Protein AF-A0A1Q8DIP6-F1 (afdb_monomer)

Sequence (163 aa):
MVLIYYSPKIYYGDGSRLDILHVSGADTAEAIVVCVDHKETTNKIVELVQHEFPMAKLLVRSYDREHALHLAKQNVDYMIRETFESAMLFGGAILEELGVDQGDVEEISQEIRERDKERFETEIAADDVYAGIGLQYTGPRPTAPLITPKHTGQILNEEGSQH

pLDDT: mean 81.54, std 17.65, range [36.31, 97.06]

Secondary structure (DSSP, 8-state):
-EEETT--PPPPS-TT-HHHHHHHTGGG-SEEEE--S-HHHHHHHHHHHHHH-TTSEEEEEESSHHHHHHHHHTT-SEEEETTHHHHHHHHHHHHHHTT--HHHHHHHHHHHHHHHHHHHHHHHHHT-TTTTGGGSS-SPP-SS-SS--SS------------

Solvent-accessible surface area (backbone atoms only — not comparable to full-atom values): 9769 Å² total; per-residue (Å²): 80,70,46,46,74,74,51,98,73,86,75,89,71,62,66,73,36,68,72,49,37,53,77,62,43,47,84,76,17,65,28,42,37,42,51,52,89,48,67,70,55,46,52,51,29,51,55,49,41,55,73,76,30,69,84,30,42,41,34,36,49,22,76,41,71,67,50,40,52,56,43,56,76,69,65,54,76,40,74,47,49,70,53,55,66,61,50,51,54,51,54,39,52,51,41,46,78,64,69,45,54,70,69,57,41,52,51,54,56,49,54,52,51,51,39,55,49,55,26,46,55,44,17,59,74,63,77,29,91,66,70,24,61,90,55,46,100,69,64,82,70,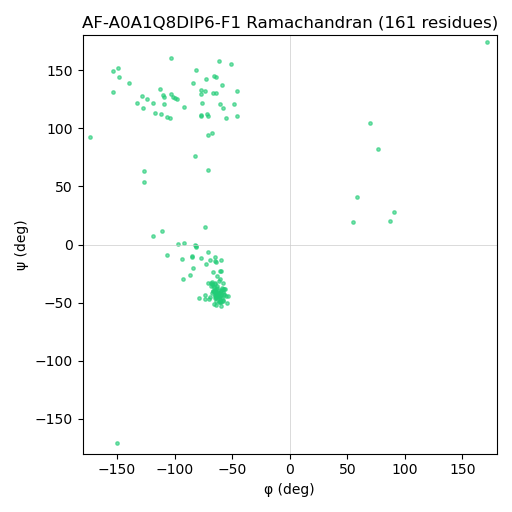73,85,61,64,96,52,80,71,93,63,79,80,76,80,88,81,82,78,95,74,85,134

Foldseek 3Di:
DKDFPPDPDDQDDLLLDPVSCVVNPLQPGQAIEADDADLVSQVSNLVSCCVPRVNHQYEYAAQDLVSVLVVVVSVHNYYDHPCVVVVLVVVLVVLVVLPHDNVVSVVVSVLQVVLVVVLSVQCNVVVHPCSSVVSPPPPPDPPPPSHPPPDDPDPPDDDPDDD

Mean predicted aligned error: 10.86 Å

Nearest PDB structures (foldseek):
  3l9w-assembly1_B  TM=9.228E-01  e=3.335E-08  Escherichia coli K-12
  3eyw-assembly1_B  TM=9.124E-01  e=3.143E-08  Escherichia coli K-12
  3l9x-assembly1_B  TM=9.498E-01  e=7.645E-08  Escherichia coli K-12
  5nc8-assembly1_A  TM=9.543E-01  e=2.221E-07  Shewanella denitrificans OS217
  3l9w-assembly1_A  TM=9.328E-01  e=2.221E-07  Escherichia coli K-12

Structure (mmCIF, N/CA/C/O backbone):
data_AF-A0A1Q8DIP6-F1
#
_entry.id   AF-A0A1Q8DIP6-F1
#
loop_
_atom_site.group_PDB
_atom_site.id
_atom_site.type_symbol
_atom_site.label_atom_id
_atom_site.label_alt_id
_atom_site.label_comp_id
_atom_site.label_asym_id
_atom_site.label_entity_id
_atom_site.label_seq_id
_atom_site.pdbx_PDB_ins_code
_atom_site.Cartn_x
_atom_site.Cartn_y
_atom_site.Cartn_z
_atom_site.occupancy
_atom_site.B_iso_or_equiv
_atom_site.auth_seq_id
_atom_site.auth_comp_id
_atom_site.auth_asym_id
_atom_site.auth_atom_id
_atom_site.pdbx_PDB_model_num
ATOM 1 N N . MET A 1 1 ? -1.693 -8.869 -11.041 1.00 57.19 1 MET A N 1
ATOM 2 C CA . MET A 1 1 ? -2.241 -8.226 -12.252 1.00 57.19 1 MET A CA 1
ATOM 3 C C . MET A 1 1 ? -1.500 -6.922 -12.497 1.00 57.19 1 MET A C 1
ATOM 5 O O . MET A 1 1 ? -1.319 -6.173 -11.546 1.00 57.19 1 MET A O 1
ATOM 9 N N . VAL A 1 2 ? -1.055 -6.677 -13.730 1.00 68.94 2 VAL A N 1
ATOM 10 C CA . VAL A 1 2 ? -0.550 -5.365 -14.165 1.00 68.94 2 VAL A CA 1
ATOM 11 C C . VAL A 1 2 ? -1.586 -4.788 -15.121 1.00 68.94 2 VAL A C 1
ATOM 13 O O . VAL A 1 2 ? -2.000 -5.484 -16.047 1.00 68.94 2 VAL A O 1
ATOM 16 N N . LEU A 1 3 ? -2.052 -3.569 -14.865 1.00 72.06 3 LEU A N 1
ATOM 17 C CA . LEU A 1 3 ? -3.049 -2.899 -15.698 1.00 72.06 3 LEU A CA 1
ATOM 18 C C . LEU A 1 3 ? -2.419 -1.691 -16.390 1.00 72.06 3 LEU A C 1
ATOM 20 O O . LEU A 1 3 ? -1.733 -0.898 -15.749 1.00 72.06 3 LEU A O 1
ATOM 24 N N . ILE A 1 4 ? -2.672 -1.561 -17.691 1.00 69.81 4 ILE A N 1
ATOM 25 C CA . ILE A 1 4 ? -2.162 -0.476 -18.531 1.00 69.81 4 ILE A CA 1
ATOM 26 C C . ILE A 1 4 ? -3.340 0.405 -18.941 1.00 69.81 4 ILE A C 1
ATOM 28 O O . ILE A 1 4 ? -4.226 -0.024 -19.679 1.00 69.81 4 ILE A O 1
ATOM 32 N N . TYR A 1 5 ? -3.362 1.638 -18.437 1.00 56.69 5 TYR A N 1
ATOM 33 C CA . TYR A 1 5 ? -4.554 2.498 -18.426 1.00 56.69 5 TYR A CA 1
ATOM 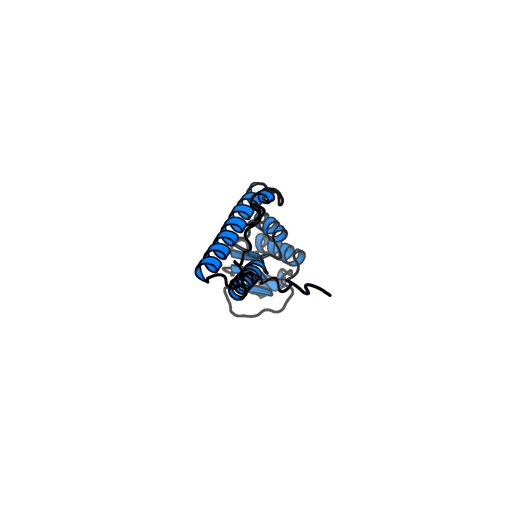34 C C . TYR A 1 5 ? -4.989 3.039 -19.807 1.00 56.69 5 TYR A C 1
ATOM 36 O O . TYR A 1 5 ? -6.067 3.605 -19.944 1.00 56.69 5 TYR A O 1
ATOM 44 N N . TYR A 1 6 ? -4.210 2.810 -20.865 1.00 56.97 6 TYR A N 1
ATOM 45 C CA . TYR A 1 6 ? -4.531 3.281 -22.219 1.00 56.97 6 TYR A CA 1
ATOM 46 C C . TYR A 1 6 ? -5.470 2.338 -23.007 1.00 56.97 6 TYR A C 1
ATOM 48 O O . TYR A 1 6 ? -5.954 2.690 -24.083 1.00 56.97 6 TYR A O 1
ATOM 56 N N . SER A 1 7 ? -5.729 1.113 -22.522 1.00 55.75 7 SER A N 1
ATOM 57 C CA . SER A 1 7 ? -6.468 0.100 -23.289 1.00 55.75 7 SER A CA 1
ATOM 58 C C . SER A 1 7 ? -7.184 -0.918 -22.389 1.00 55.75 7 SER A C 1
ATOM 60 O O . SER A 1 7 ? -6.533 -1.527 -21.545 1.00 55.75 7 SER A O 1
ATOM 62 N N . PRO A 1 8 ? -8.485 -1.220 -22.597 1.00 61.91 8 PRO A N 1
ATOM 63 C CA . PRO A 1 8 ? -9.215 -2.234 -21.821 1.00 61.91 8 PRO A CA 1
ATOM 64 C C . PRO A 1 8 ? -8.822 -3.684 -22.181 1.00 61.91 8 PRO A C 1
ATOM 66 O O . PRO A 1 8 ? -9.549 -4.628 -21.875 1.00 61.91 8 PRO A O 1
ATOM 69 N N . LYS A 1 9 ? -7.701 -3.883 -22.884 1.00 69.88 9 LYS A N 1
ATOM 70 C CA . LYS A 1 9 ? -7.219 -5.202 -23.300 1.00 69.88 9 LYS A CA 1
ATOM 71 C C . LYS A 1 9 ? -6.564 -5.915 -22.121 1.00 69.88 9 LYS A C 1
ATOM 73 O O . LYS A 1 9 ? -5.678 -5.373 -21.468 1.00 69.88 9 LYS A O 1
ATOM 78 N N . ILE A 1 10 ? -6.983 -7.156 -21.895 1.00 73.56 10 ILE A N 1
ATOM 79 C CA . ILE A 1 10 ? -6.395 -8.029 -20.881 1.00 73.56 10 ILE A CA 1
ATOM 80 C C . ILE A 1 10 ? -5.290 -8.845 -21.543 1.00 73.56 10 ILE A C 1
ATOM 82 O O . ILE A 1 10 ? -5.551 -9.630 -22.456 1.00 73.56 10 ILE A O 1
ATOM 86 N N . TYR A 1 11 ? -4.065 -8.661 -21.064 1.00 74.44 11 TYR A N 1
ATOM 87 C CA . TYR A 1 11 ? -2.910 -9.448 -21.473 1.00 74.44 11 TYR A CA 1
ATOM 88 C C . TYR A 1 11 ? -2.590 -10.464 -20.379 1.00 74.44 11 TYR A C 1
ATOM 90 O O . TYR A 1 11 ? -2.496 -10.119 -19.200 1.00 74.44 11 TYR A O 1
ATOM 98 N N . TYR A 1 12 ? -2.446 -11.729 -20.768 1.00 71.31 12 TYR A N 1
ATOM 99 C CA . TYR A 1 12 ? -2.066 -12.802 -19.856 1.00 71.31 12 TYR A CA 1
ATOM 100 C C . TYR A 1 12 ? -0.567 -13.053 -19.968 1.00 71.31 12 TYR A C 1
ATOM 102 O O . TYR A 1 12 ? -0.054 -13.323 -21.052 1.00 71.31 12 TYR A O 1
ATOM 110 N N . GLY A 1 13 ? 0.131 -12.990 -18.840 1.00 76.81 13 GLY A N 1
ATOM 111 C CA . GLY A 1 13 ? 1.563 -13.233 -18.777 1.00 76.81 13 GLY A CA 1
ATOM 112 C C . GLY A 1 13 ? 2.134 -12.886 -17.411 1.00 76.81 13 GLY A C 1
ATOM 113 O O . GLY A 1 13 ? 1.440 -12.366 -16.536 1.00 76.81 13 GLY A O 1
ATOM 114 N N . ASP A 1 14 ? 3.412 -13.193 -17.239 1.00 84.25 14 ASP A N 1
ATOM 115 C CA . ASP A 1 14 ? 4.169 -12.764 -16.073 1.00 84.25 14 ASP A CA 1
ATOM 116 C C . ASP A 1 14 ? 4.550 -11.289 -16.241 1.00 84.25 14 ASP A C 1
ATOM 118 O O . ASP A 1 14 ? 5.367 -10.942 -17.092 1.00 84.25 14 ASP A O 1
ATOM 122 N N . GLY A 1 15 ? 3.938 -10.423 -15.432 1.00 80.88 15 GLY A N 1
ATOM 123 C CA . GLY A 1 15 ? 4.178 -8.980 -15.461 1.00 80.88 15 GLY A CA 1
ATOM 124 C C . GLY A 1 15 ? 5.596 -8.571 -15.057 1.00 80.88 15 GLY A C 1
ATOM 125 O O . GLY A 1 15 ? 5.952 -7.418 -15.262 1.00 80.88 15 GLY A O 1
ATOM 126 N N . SER A 1 16 ? 6.408 -9.488 -14.514 1.00 87.25 16 SER A N 1
ATOM 127 C CA . SER A 1 16 ? 7.834 -9.260 -14.245 1.00 87.25 16 SER A CA 1
ATOM 128 C C . SER A 1 16 ? 8.729 -9.457 -15.471 1.00 87.25 16 SER A C 1
ATOM 130 O O . SER A 1 16 ? 9.944 -9.292 -15.386 1.00 87.25 16 SER A O 1
ATOM 132 N N . ARG A 1 17 ? 8.150 -9.804 -16.625 1.00 90.69 17 ARG A N 1
ATOM 133 C CA . ARG A 1 17 ? 8.886 -9.944 -17.878 1.00 90.69 17 ARG A CA 1
ATOM 134 C C . ARG A 1 17 ? 8.699 -8.728 -18.776 1.00 90.69 17 ARG A C 1
ATOM 136 O O . ARG A 1 17 ? 7.578 -8.369 -19.132 1.00 90.69 17 ARG A O 1
ATOM 143 N N . LEU A 1 18 ? 9.818 -8.153 -19.210 1.00 90.69 18 LEU A N 1
ATOM 144 C CA . LEU A 1 18 ? 9.833 -6.962 -20.058 1.00 90.69 18 LEU A CA 1
ATOM 145 C C . LEU A 1 18 ? 9.108 -7.168 -21.400 1.00 90.69 18 LEU A C 1
ATOM 147 O O . LEU A 1 18 ? 8.348 -6.310 -21.839 1.00 90.69 18 LEU A O 1
ATOM 151 N N . ASP A 1 19 ? 9.277 -8.332 -22.028 1.00 90.00 19 ASP A N 1
ATOM 152 C CA . ASP A 1 19 ? 8.615 -8.656 -23.295 1.00 90.00 19 ASP A CA 1
ATOM 153 C C . ASP A 1 19 ? 7.084 -8.696 -23.168 1.00 90.00 19 ASP A C 1
ATOM 155 O O . ASP A 1 19 ? 6.375 -8.238 -24.065 1.00 90.00 19 ASP A O 1
ATOM 159 N N . ILE A 1 20 ? 6.565 -9.165 -22.030 1.00 89.56 20 ILE A N 1
ATOM 160 C CA . ILE A 1 20 ? 5.131 -9.124 -21.725 1.00 89.56 20 ILE A CA 1
ATOM 161 C C . ILE A 1 20 ? 4.655 -7.680 -21.542 1.00 89.56 20 ILE A C 1
ATOM 163 O O . ILE A 1 20 ? 3.595 -7.325 -22.061 1.00 89.56 20 ILE A O 1
ATOM 167 N N . LEU A 1 21 ? 5.425 -6.834 -20.851 1.00 89.44 21 LEU A N 1
ATOM 168 C CA . LEU A 1 21 ? 5.076 -5.423 -20.647 1.00 89.44 21 LEU A CA 1
ATOM 169 C C . LEU A 1 21 ? 5.014 -4.651 -21.977 1.00 89.44 21 LEU A C 1
ATOM 171 O O . LEU A 1 21 ? 4.032 -3.946 -22.218 1.00 89.44 21 LEU A O 1
ATOM 175 N N . HIS A 1 22 ? 5.972 -4.866 -22.883 1.00 89.88 22 HIS A N 1
ATOM 176 C CA . HIS A 1 22 ? 5.945 -4.282 -24.231 1.00 89.88 22 HIS A CA 1
ATOM 177 C C . HIS A 1 22 ? 4.717 -4.719 -25.032 1.00 89.88 22 HIS A C 1
ATOM 179 O O . HIS A 1 22 ? 3.987 -3.883 -25.562 1.00 89.88 22 HIS A O 1
ATOM 185 N N . VAL A 1 23 ? 4.431 -6.027 -25.080 1.00 87.81 23 VAL A N 1
ATOM 186 C CA . VAL A 1 23 ? 3.251 -6.554 -25.795 1.00 87.81 23 VAL A CA 1
ATOM 187 C C . VAL A 1 23 ? 1.948 -5.991 -25.223 1.00 87.81 23 VAL A C 1
ATOM 189 O O . VAL A 1 23 ? 0.971 -5.816 -25.953 1.00 87.81 23 VAL A O 1
ATOM 192 N N . SER A 1 24 ? 1.944 -5.664 -23.933 1.00 84.94 24 SER A N 1
ATOM 193 C CA . SER A 1 24 ? 0.789 -5.086 -23.254 1.00 84.94 24 SER A CA 1
ATOM 194 C C . SER A 1 24 ? 0.594 -3.588 -23.555 1.00 84.94 24 SER A C 1
ATOM 196 O O . SER A 1 24 ? -0.479 -3.044 -23.286 1.00 84.94 24 SER A O 1
ATOM 198 N N . GLY A 1 25 ? 1.584 -2.929 -24.167 1.00 86.94 25 GLY A N 1
ATOM 199 C CA . GLY A 1 25 ? 1.553 -1.510 -24.528 1.00 86.94 25 GLY A CA 1
ATOM 200 C C . GLY A 1 25 ? 2.103 -0.578 -23.448 1.00 86.94 25 GLY A C 1
ATOM 201 O O . GLY A 1 25 ? 1.660 0.567 -23.362 1.00 86.94 25 GLY A O 1
ATOM 202 N N . ALA A 1 26 ? 3.032 -1.057 -22.613 1.00 89.56 26 ALA A N 1
ATOM 203 C CA . ALA A 1 26 ? 3.621 -0.263 -21.531 1.00 89.56 26 ALA A CA 1
ATOM 204 C C . ALA A 1 26 ? 4.371 0.980 -22.046 1.00 89.56 26 ALA A C 1
ATOM 206 O O . ALA A 1 26 ? 4.319 2.021 -21.399 1.00 89.56 26 ALA A O 1
ATOM 207 N N . ASP A 1 27 ? 4.967 0.913 -23.243 1.00 89.94 27 ASP A N 1
ATOM 208 C CA . ASP A 1 27 ? 5.707 2.022 -23.870 1.00 89.94 27 ASP A CA 1
ATOM 209 C C . ASP A 1 27 ? 4.875 3.293 -24.076 1.00 89.94 27 ASP A C 1
ATOM 211 O O . ASP A 1 27 ? 5.394 4.406 -24.041 1.00 89.94 27 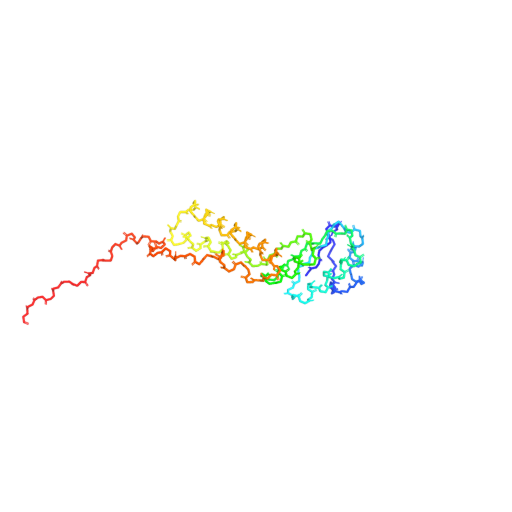ASP A O 1
ATOM 215 N N . THR A 1 28 ? 3.577 3.130 -24.333 1.00 88.81 28 THR A N 1
ATOM 216 C CA . THR A 1 28 ? 2.652 4.236 -24.620 1.00 88.81 28 THR A CA 1
ATOM 217 C C . THR A 1 28 ? 1.641 4.441 -23.496 1.00 88.81 28 THR A C 1
ATOM 219 O O . THR A 1 28 ? 0.634 5.120 -23.685 1.00 88.81 28 THR A O 1
ATOM 222 N N . ALA A 1 29 ? 1.850 3.795 -22.350 1.00 89.38 29 ALA A N 1
ATOM 223 C CA . ALA A 1 29 ? 0.938 3.861 -21.226 1.00 89.38 29 ALA A CA 1
ATOM 224 C C . ALA A 1 29 ? 1.028 5.222 -20.529 1.00 89.38 29 ALA A C 1
ATOM 226 O O . ALA A 1 29 ? 2.108 5.671 -20.163 1.00 89.38 29 ALA A O 1
ATOM 227 N N . GLU A 1 30 ? -0.119 5.842 -20.252 1.00 90.94 30 GLU A N 1
ATOM 228 C CA . GLU A 1 30 ? -0.164 6.995 -19.342 1.00 90.94 30 GLU A CA 1
ATOM 229 C C . GLU A 1 30 ? 0.076 6.567 -17.890 1.00 90.94 30 GLU A C 1
ATOM 231 O O . GLU A 1 30 ? 0.672 7.304 -17.106 1.00 90.94 30 GLU A O 1
ATOM 236 N N . ALA A 1 31 ? -0.376 5.360 -17.539 1.00 92.00 31 ALA A N 1
ATOM 237 C CA . ALA A 1 31 ? -0.194 4.778 -16.223 1.00 92.00 31 ALA A CA 1
ATOM 238 C C . ALA A 1 31 ? -0.075 3.249 -16.278 1.00 92.00 31 ALA A C 1
ATOM 240 O O . ALA A 1 31 ? -0.765 2.578 -17.057 1.00 92.00 31 ALA A O 1
ATOM 241 N N . ILE A 1 32 ? 0.765 2.719 -15.393 1.00 93.12 32 ILE A N 1
ATOM 242 C CA . ILE A 1 32 ? 0.980 1.303 -15.121 1.00 93.12 32 ILE A CA 1
ATOM 243 C C . ILE A 1 32 ? 0.607 1.055 -13.659 1.00 93.12 32 ILE A C 1
ATOM 245 O O . ILE A 1 32 ? 1.162 1.663 -12.743 1.00 93.12 32 ILE A O 1
ATOM 249 N N . VAL A 1 33 ? -0.349 0.152 -13.443 1.00 94.31 33 VAL A N 1
ATOM 250 C CA . VAL A 1 33 ? -0.844 -0.201 -12.109 1.00 94.31 33 VAL A CA 1
ATOM 251 C C . VAL A 1 33 ? -0.381 -1.606 -11.745 1.00 94.31 33 VAL A C 1
ATOM 253 O O . VAL A 1 33 ? -0.718 -2.567 -12.440 1.00 94.31 33 VAL A O 1
ATOM 256 N N . VAL A 1 34 ? 0.361 -1.745 -10.648 1.00 94.88 34 VAL A N 1
ATOM 257 C CA . VAL A 1 34 ? 0.917 -3.021 -10.179 1.00 94.88 34 VAL A CA 1
ATOM 258 C C . VAL A 1 34 ? 0.107 -3.545 -8.995 1.00 94.88 34 VAL A C 1
ATOM 260 O O . VAL A 1 34 ? 0.193 -3.032 -7.882 1.00 94.88 34 VAL A O 1
ATOM 263 N N . CYS A 1 35 ? -0.659 -4.610 -9.233 1.00 93.00 35 CYS A N 1
ATOM 264 C CA . CYS A 1 35 ? -1.508 -5.283 -8.247 1.00 93.00 35 CYS A CA 1
ATOM 265 C C . CYS A 1 35 ? -1.193 -6.785 -8.208 1.00 93.00 35 CYS A C 1
ATOM 267 O O . CYS A 1 35 ? -2.018 -7.614 -8.596 1.00 93.00 35 CYS A O 1
ATOM 269 N N . VAL A 1 36 ? 0.033 -7.152 -7.833 1.00 91.69 36 VAL A N 1
ATOM 270 C CA . VAL A 1 36 ? 0.441 -8.553 -7.600 1.00 91.69 36 VAL A CA 1
ATOM 271 C C . VAL A 1 36 ? 0.510 -8.839 -6.099 1.00 91.69 36 VAL A C 1
ATOM 273 O O . VAL A 1 36 ? 0.532 -7.904 -5.302 1.00 91.69 36 VAL A O 1
ATOM 276 N N . ASP A 1 37 ? 0.472 -10.113 -5.712 1.00 87.25 37 ASP A N 1
ATOM 277 C CA . ASP A 1 37 ? 0.337 -10.505 -4.296 1.00 87.25 37 ASP A CA 1
ATOM 278 C C . ASP A 1 37 ? 1.674 -10.583 -3.550 1.00 87.25 37 ASP A C 1
ATOM 280 O O . ASP A 1 37 ? 1.724 -10.392 -2.340 1.00 87.25 37 ASP A O 1
ATOM 284 N N . HIS A 1 38 ? 2.773 -10.836 -4.262 1.00 92.44 38 HIS A N 1
ATOM 285 C CA . HIS A 1 38 ? 4.085 -11.053 -3.651 1.00 92.44 38 HIS A CA 1
ATOM 286 C C . HIS A 1 38 ? 4.932 -9.782 -3.718 1.00 92.44 38 HIS A C 1
ATOM 288 O O . HIS A 1 38 ? 5.166 -9.261 -4.813 1.00 92.44 38 HIS A O 1
ATOM 294 N N . LYS A 1 39 ? 5.448 -9.330 -2.566 1.00 94.62 39 LYS A N 1
ATOM 295 C CA . LYS A 1 39 ? 6.260 -8.105 -2.436 1.00 94.62 39 LYS A CA 1
ATOM 296 C C . LYS A 1 39 ? 7.451 -8.104 -3.392 1.00 94.62 39 LYS A C 1
ATOM 298 O O . LYS A 1 39 ? 7.690 -7.142 -4.107 1.00 94.62 39 LYS A O 1
ATOM 303 N N . GLU A 1 40 ? 8.149 -9.226 -3.479 1.00 93.69 40 GLU A N 1
ATOM 304 C CA . GLU A 1 40 ? 9.341 -9.417 -4.303 1.00 93.69 40 GLU A CA 1
ATOM 305 C C . GLU A 1 40 ? 9.015 -9.314 -5.792 1.00 93.69 40 GLU A C 1
ATOM 307 O O . GLU A 1 40 ? 9.827 -8.834 -6.580 1.00 93.69 40 GLU A O 1
ATOM 312 N N . THR A 1 41 ? 7.821 -9.762 -6.185 1.00 93.81 41 THR A N 1
ATOM 313 C CA . THR A 1 41 ? 7.355 -9.631 -7.569 1.00 93.81 41 THR A CA 1
ATOM 314 C C . THR A 1 41 ? 6.979 -8.185 -7.858 1.00 93.81 41 THR A C 1
ATOM 316 O O . THR A 1 41 ? 7.383 -7.661 -8.890 1.00 93.81 41 THR A O 1
ATOM 319 N N . THR A 1 42 ? 6.277 -7.516 -6.937 1.00 95.69 42 THR A N 1
ATOM 320 C CA . THR A 1 42 ? 5.987 -6.079 -7.042 1.00 95.69 42 THR A CA 1
ATOM 321 C C . THR A 1 42 ? 7.271 -5.276 -7.217 1.00 95.69 42 THR A C 1
ATOM 323 O O . THR A 1 42 ? 7.366 -4.513 -8.171 1.00 95.69 42 THR A O 1
ATOM 326 N N . ASN A 1 43 ? 8.275 -5.499 -6.368 1.00 95.44 43 ASN A N 1
ATOM 327 C CA . ASN A 1 43 ? 9.546 -4.774 -6.406 1.00 95.44 43 ASN A CA 1
ATOM 328 C C . ASN A 1 43 ? 10.259 -4.933 -7.753 1.00 95.44 43 ASN A C 1
ATOM 330 O O . ASN A 1 43 ? 10.671 -3.941 -8.344 1.00 95.44 43 ASN A O 1
ATOM 334 N N . LYS A 1 44 ? 10.335 -6.163 -8.280 1.00 94.75 44 LYS A N 1
ATOM 335 C CA . LYS A 1 44 ? 10.920 -6.425 -9.605 1.00 94.75 44 LYS A CA 1
ATOM 336 C C . LYS A 1 44 ? 10.186 -5.685 -10.719 1.00 94.75 44 LYS A C 1
ATOM 338 O O . LYS A 1 44 ? 10.820 -5.127 -11.604 1.00 94.75 44 LYS A O 1
ATOM 343 N N . ILE A 1 45 ? 8.851 -5.693 -10.689 1.00 94.69 45 ILE A N 1
ATOM 344 C CA . ILE A 1 45 ? 8.038 -4.992 -11.690 1.00 94.69 45 ILE A CA 1
ATOM 345 C C . ILE A 1 45 ? 8.265 -3.483 -11.588 1.00 94.69 45 ILE A C 1
ATOM 347 O O . ILE A 1 45 ? 8.422 -2.834 -12.613 1.00 94.69 45 ILE A O 1
ATOM 351 N N . VAL A 1 46 ? 8.298 -2.933 -10.374 1.00 95.88 46 VAL A N 1
ATOM 352 C CA . VAL A 1 46 ? 8.546 -1.506 -10.131 1.00 95.88 46 VAL A CA 1
ATOM 353 C C . VAL A 1 46 ? 9.903 -1.088 -10.688 1.00 95.88 46 VAL A C 1
ATOM 355 O O . VAL A 1 46 ? 9.957 -0.137 -11.461 1.00 95.88 46 VAL A O 1
ATOM 358 N N . GLU A 1 47 ? 10.965 -1.830 -10.372 1.00 94.88 47 GLU A N 1
ATOM 359 C CA . GLU A 1 47 ? 12.317 -1.566 -10.876 1.00 94.88 47 GLU A CA 1
ATOM 360 C C . GLU A 1 47 ? 12.363 -1.588 -12.412 1.00 94.88 47 GLU A C 1
ATOM 362 O O . GLU A 1 47 ? 12.850 -0.647 -13.038 1.00 94.88 47 GLU A O 1
ATOM 367 N N . LEU A 1 48 ? 11.784 -2.624 -13.028 1.00 94.25 48 LEU A N 1
ATOM 368 C CA . LEU A 1 48 ? 11.702 -2.746 -14.486 1.00 94.25 48 LEU A CA 1
ATOM 369 C C . LEU A 1 48 ? 10.928 -1.591 -15.119 1.00 94.25 48 LEU A C 1
ATOM 371 O O . LEU A 1 48 ? 11.378 -1.008 -16.100 1.00 94.25 48 LEU A O 1
ATOM 375 N N . VAL A 1 49 ? 9.761 -1.258 -14.567 1.00 94.44 49 VAL A N 1
ATOM 376 C CA . VAL A 1 49 ? 8.892 -0.220 -15.124 1.00 94.44 49 VAL A CA 1
ATOM 377 C C . VAL A 1 49 ? 9.537 1.154 -15.019 1.00 94.44 49 VAL A C 1
ATOM 379 O O . VAL A 1 49 ? 9.461 1.928 -15.966 1.00 94.44 49 VAL A O 1
ATOM 382 N N . GLN A 1 50 ? 10.207 1.454 -13.910 1.00 94.56 50 GLN A N 1
ATOM 383 C CA . GLN A 1 50 ? 10.909 2.725 -13.751 1.00 94.56 50 GLN A CA 1
ATOM 384 C C . GLN A 1 50 ? 12.098 2.863 -14.701 1.00 94.56 50 GLN A C 1
ATOM 386 O O . GLN A 1 50 ? 12.359 3.964 -15.182 1.00 94.56 50 GLN A O 1
ATOM 391 N N . HIS A 1 51 ? 12.803 1.764 -14.981 1.00 94.50 51 HIS A N 1
ATOM 392 C CA . HIS A 1 51 ? 13.933 1.771 -15.905 1.00 94.50 51 HIS A CA 1
ATOM 393 C C . HIS A 1 51 ? 13.487 1.893 -17.370 1.00 94.50 51 HIS A C 1
ATOM 395 O O . HIS A 1 51 ? 14.025 2.708 -18.116 1.00 94.50 51 HIS A O 1
ATOM 401 N N . GLU A 1 52 ? 12.496 1.100 -17.780 1.00 95.56 52 GLU A N 1
ATOM 402 C CA . GLU A 1 52 ? 12.114 0.944 -19.191 1.00 95.56 52 GLU A CA 1
ATOM 403 C C . GLU A 1 52 ? 10.993 1.899 -19.623 1.00 95.56 52 GLU A C 1
ATOM 405 O O . GLU A 1 52 ? 10.951 2.335 -20.772 1.00 95.56 52 GLU A O 1
ATOM 410 N N . PHE A 1 53 ? 10.099 2.279 -18.703 1.00 94.19 53 PHE A N 1
ATOM 411 C CA . PHE A 1 53 ? 8.916 3.100 -18.986 1.00 94.19 53 PHE A CA 1
ATOM 412 C C . PHE A 1 53 ? 8.828 4.345 -18.078 1.00 94.19 53 PHE A C 1
ATOM 414 O O . PHE A 1 53 ? 7.779 4.594 -17.478 1.00 94.19 53 PHE A O 1
ATOM 421 N N . PRO A 1 54 ? 9.877 5.190 -17.997 1.00 93.25 54 PRO A N 1
ATOM 422 C CA . PRO A 1 54 ? 9.933 6.317 -17.056 1.00 93.25 54 PRO A CA 1
ATOM 423 C C . PRO A 1 54 ? 8.876 7.407 -17.305 1.00 93.25 54 PRO A C 1
ATOM 425 O O . PRO A 1 54 ? 8.674 8.280 -16.465 1.00 93.25 54 PRO A O 1
ATOM 428 N N . MET A 1 55 ? 8.219 7.391 -18.469 1.00 91.81 55 MET A N 1
ATOM 429 C CA . MET A 1 55 ? 7.168 8.351 -18.823 1.00 91.81 55 MET A CA 1
ATOM 430 C C . MET A 1 55 ? 5.786 7.964 -18.281 1.00 91.81 55 MET A C 1
ATOM 432 O O . MET A 1 55 ? 4.911 8.827 -18.197 1.00 91.81 55 MET A O 1
ATOM 436 N N . ALA A 1 56 ? 5.576 6.692 -17.933 1.00 92.81 56 ALA A N 1
ATOM 437 C CA . ALA A 1 56 ? 4.303 6.204 -17.425 1.00 92.81 56 ALA A CA 1
ATOM 438 C C . ALA A 1 56 ? 4.189 6.459 -15.918 1.00 92.81 56 ALA A C 1
ATOM 440 O O . ALA A 1 56 ? 5.133 6.230 -15.163 1.00 92.81 56 ALA A O 1
ATOM 441 N N . LYS A 1 57 ? 3.004 6.872 -15.457 1.00 95.06 57 LYS A N 1
ATOM 442 C CA . LYS A 1 57 ? 2.713 6.959 -14.023 1.00 95.06 57 LYS A CA 1
ATOM 443 C C . LYS A 1 57 ? 2.683 5.574 -13.393 1.00 95.06 57 LYS A C 1
ATOM 445 O O . LYS A 1 57 ? 1.978 4.696 -13.882 1.00 95.06 57 LYS A O 1
ATOM 450 N N . LEU A 1 58 ? 3.390 5.382 -12.288 1.00 95.44 58 LEU A N 1
ATOM 451 C CA . LEU A 1 58 ? 3.485 4.095 -11.610 1.00 95.44 58 LEU A CA 1
ATOM 452 C C . LEU A 1 58 ? 2.669 4.089 -10.317 1.00 95.44 58 LEU A C 1
ATOM 454 O O . LEU A 1 58 ? 3.031 4.725 -9.328 1.00 95.44 58 LEU A O 1
ATOM 458 N N . LEU A 1 59 ? 1.569 3.335 -10.326 1.00 96.31 59 LEU A N 1
ATOM 459 C CA . LEU A 1 59 ? 0.686 3.167 -9.177 1.00 96.31 59 LEU A CA 1
ATOM 460 C C . LEU A 1 59 ? 0.819 1.745 -8.638 1.00 96.31 59 LEU A C 1
ATOM 462 O O . LEU A 1 59 ? 0.693 0.777 -9.387 1.00 96.31 59 LEU A O 1
ATOM 466 N N . VAL A 1 60 ? 1.050 1.594 -7.3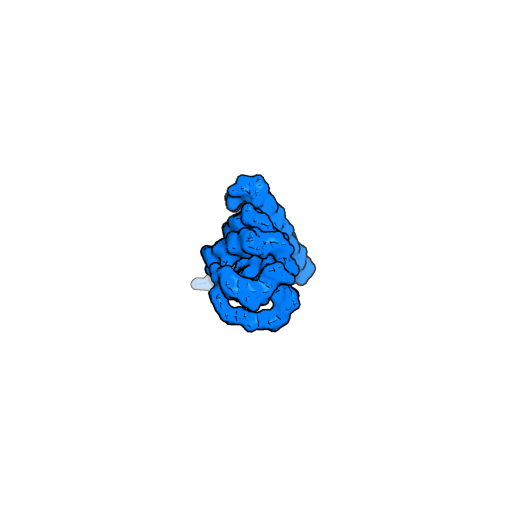37 1.00 97.06 60 VAL A N 1
ATOM 467 C CA . VAL A 1 60 ? 1.406 0.292 -6.763 1.00 97.06 60 VAL A CA 1
ATOM 468 C C . VAL A 1 60 ? 0.521 -0.061 -5.578 1.00 97.06 60 VAL A C 1
ATOM 470 O O . VAL A 1 60 ? 0.407 0.687 -4.608 1.00 97.06 60 VAL A O 1
ATOM 473 N N . ARG A 1 61 ? -0.078 -1.252 -5.610 1.00 96.94 61 ARG A N 1
ATOM 474 C CA . ARG A 1 61 ? -0.690 -1.839 -4.419 1.00 96.94 61 ARG A CA 1
ATOM 475 C C . ARG A 1 61 ? 0.417 -2.407 -3.533 1.00 96.94 61 ARG A C 1
ATOM 477 O O . ARG A 1 61 ? 1.063 -3.392 -3.893 1.00 96.94 61 ARG A O 1
ATOM 484 N N . SER A 1 62 ? 0.634 -1.786 -2.382 1.00 96.12 62 SER A N 1
ATOM 485 C CA . SER A 1 62 ? 1.544 -2.292 -1.363 1.00 96.12 62 SER A CA 1
ATOM 486 C C . SER A 1 62 ? 0.858 -3.372 -0.527 1.00 96.12 62 SER A C 1
ATOM 488 O O . SER A 1 62 ? -0.360 -3.383 -0.346 1.00 96.12 62 SER A O 1
ATOM 490 N N . TYR A 1 63 ? 1.662 -4.308 -0.036 1.00 94.69 63 TYR A N 1
ATOM 491 C CA . TYR A 1 63 ? 1.177 -5.453 0.741 1.00 94.69 63 TYR A CA 1
ATOM 492 C C . TYR A 1 63 ? 0.875 -5.038 2.187 1.00 94.69 63 TYR A C 1
ATOM 494 O O . TYR A 1 63 ? -0.175 -5.324 2.746 1.00 94.69 63 TYR A O 1
ATOM 502 N N . ASP A 1 64 ? 1.798 -4.297 2.792 1.00 92.81 64 ASP A N 1
ATOM 503 C CA . ASP A 1 64 ? 1.685 -3.801 4.155 1.00 92.81 64 ASP A CA 1
ATOM 504 C C . ASP A 1 64 ? 2.437 -2.477 4.316 1.00 92.81 64 ASP A C 1
ATOM 506 O O . ASP A 1 64 ? 2.879 -1.853 3.347 1.00 92.81 64 ASP A O 1
ATOM 510 N N . ARG A 1 65 ? 2.555 -2.026 5.566 1.00 91.44 65 ARG A N 1
ATOM 511 C CA . ARG A 1 65 ? 3.220 -0.775 5.924 1.00 91.44 65 ARG A CA 1
ATOM 512 C C . ARG A 1 65 ? 4.700 -0.754 5.551 1.00 91.44 65 ARG A C 1
ATOM 514 O O . ARG A 1 65 ? 5.156 0.233 4.988 1.00 91.44 65 ARG A O 1
ATOM 521 N N . GLU A 1 66 ? 5.430 -1.824 5.843 1.00 91.31 66 GLU A N 1
ATOM 522 C CA . GLU A 1 66 ? 6.858 -1.918 5.531 1.00 91.31 66 GLU A CA 1
ATOM 523 C C . GLU A 1 66 ? 7.087 -1.889 4.016 1.00 91.31 66 GLU A C 1
ATOM 525 O O . GLU A 1 66 ? 7.937 -1.149 3.523 1.00 91.31 66 GLU A O 1
ATOM 530 N N . HIS A 1 67 ? 6.269 -2.623 3.259 1.00 94.75 67 HIS A N 1
ATOM 531 C CA . HIS A 1 67 ? 6.327 -2.602 1.803 1.00 94.75 67 HIS A CA 1
ATOM 532 C C . HIS A 1 67 ? 5.975 -1.214 1.244 1.00 94.75 67 HIS A C 1
ATOM 534 O O . HIS A 1 67 ? 6.626 -0.752 0.313 1.00 94.75 67 HIS A O 1
ATOM 540 N N . ALA A 1 68 ? 5.004 -0.509 1.832 1.00 94.12 68 ALA A N 1
ATOM 541 C CA . ALA A 1 68 ? 4.701 0.869 1.451 1.00 94.12 68 ALA A CA 1
ATOM 542 C C . ALA A 1 68 ? 5.896 1.811 1.697 1.00 94.12 68 ALA A C 1
ATOM 544 O O . ALA A 1 68 ? 6.220 2.619 0.834 1.00 94.12 68 ALA A O 1
ATOM 545 N N . LEU A 1 69 ? 6.601 1.677 2.825 1.00 91.69 69 LEU A N 1
ATOM 546 C CA . LEU A 1 69 ? 7.817 2.457 3.087 1.00 91.69 69 LEU A CA 1
ATOM 547 C C . LEU A 1 69 ? 8.930 2.128 2.088 1.00 91.69 69 LEU A C 1
ATOM 549 O O . LEU A 1 69 ? 9.586 3.034 1.586 1.00 91.69 69 LEU A O 1
ATOM 553 N N . HIS A 1 70 ? 9.119 0.852 1.747 1.00 92.06 70 HIS A N 1
ATOM 554 C CA . HIS A 1 70 ? 10.066 0.450 0.707 1.00 92.06 70 HIS A CA 1
ATOM 555 C C . HIS A 1 70 ? 9.746 1.109 -0.644 1.00 92.06 70 HIS A C 1
ATOM 557 O O . HIS A 1 70 ? 10.634 1.688 -1.268 1.00 92.06 70 HIS A O 1
ATOM 563 N N . LEU A 1 71 ? 8.480 1.070 -1.068 1.00 94.25 71 LEU A N 1
ATOM 564 C CA . LEU A 1 71 ? 8.020 1.661 -2.327 1.00 94.25 71 LEU A CA 1
ATOM 565 C C . LEU A 1 71 ? 8.099 3.193 -2.325 1.00 94.25 71 LEU A C 1
ATOM 567 O O . LEU A 1 71 ? 8.404 3.777 -3.364 1.00 94.25 71 LEU A O 1
ATOM 571 N N . ALA A 1 72 ? 7.911 3.843 -1.170 1.00 91.88 72 ALA A N 1
ATOM 572 C CA . ALA A 1 72 ? 8.127 5.283 -1.016 1.00 91.88 72 ALA A CA 1
ATOM 573 C C . ALA A 1 72 ? 9.546 5.681 -1.443 1.00 91.88 72 ALA A C 1
ATOM 575 O O . ALA A 1 72 ? 9.727 6.635 -2.195 1.00 91.88 72 ALA A O 1
ATOM 576 N N . LYS A 1 73 ? 10.552 4.898 -1.025 1.00 90.12 73 LYS A N 1
ATOM 577 C CA . LYS A 1 73 ? 11.966 5.128 -1.370 1.00 90.12 73 LYS A CA 1
ATOM 578 C C . LYS A 1 73 ? 12.251 4.929 -2.859 1.00 90.12 73 LYS A C 1
ATOM 580 O O . LYS A 1 73 ? 13.211 5.494 -3.372 1.00 90.12 73 LYS A O 1
ATOM 585 N N . GLN A 1 74 ? 11.423 4.147 -3.551 1.00 90.88 74 GLN A N 1
ATOM 586 C CA . GLN A 1 74 ? 11.515 3.966 -4.999 1.00 90.88 74 GLN A CA 1
ATOM 587 C C . GLN A 1 74 ? 10.856 5.116 -5.779 1.00 90.88 74 GLN A C 1
ATOM 589 O O . GLN A 1 74 ? 10.927 5.116 -6.997 1.00 90.88 74 GLN A O 1
ATOM 594 N N . ASN A 1 75 ? 10.248 6.118 -5.131 1.00 88.31 75 ASN A N 1
ATOM 595 C CA . ASN A 1 75 ? 9.573 7.244 -5.797 1.00 88.31 75 ASN A CA 1
ATOM 596 C C . ASN A 1 75 ? 8.439 6.812 -6.749 1.00 88.31 75 ASN A C 1
ATOM 598 O O . ASN A 1 75 ? 8.291 7.358 -7.842 1.00 88.31 75 ASN A O 1
ATOM 602 N N . VAL A 1 76 ? 7.637 5.818 -6.353 1.00 94.81 76 VAL A N 1
ATOM 603 C CA . VAL A 1 76 ? 6.394 5.493 -7.077 1.00 94.81 76 VAL A CA 1
ATOM 604 C C . VAL A 1 76 ? 5.409 6.667 -6.991 1.00 94.81 76 VAL A C 1
ATOM 606 O O . VAL A 1 76 ? 5.334 7.336 -5.961 1.00 94.81 76 VAL A O 1
ATOM 609 N N . ASP A 1 77 ? 4.636 6.921 -8.050 1.00 94.88 77 ASP A N 1
ATOM 610 C CA . ASP A 1 77 ? 3.740 8.088 -8.108 1.00 94.88 77 ASP A CA 1
ATOM 611 C C . ASP A 1 77 ? 2.569 7.990 -7.125 1.00 94.88 77 ASP A C 1
ATOM 613 O O . ASP A 1 77 ? 2.082 9.000 -6.616 1.00 94.88 77 ASP A O 1
ATOM 617 N N . TYR A 1 78 ? 2.083 6.774 -6.875 1.00 94.81 78 TYR A N 1
ATOM 618 C CA . TYR A 1 78 ? 1.026 6.523 -5.905 1.00 94.81 78 TYR A CA 1
ATOM 619 C C . TYR A 1 78 ? 1.112 5.102 -5.368 1.00 94.81 78 TYR A C 1
ATOM 621 O O . TYR A 1 78 ? 1.481 4.164 -6.078 1.00 94.81 78 TYR A O 1
ATOM 629 N N . MET A 1 79 ? 0.690 4.920 -4.122 1.00 94.50 79 MET A N 1
ATOM 630 C CA . MET A 1 79 ? 0.538 3.594 -3.550 1.00 94.50 79 MET A CA 1
ATOM 631 C C . MET A 1 79 ? -0.581 3.526 -2.521 1.00 94.50 79 MET A C 1
ATOM 633 O O . MET A 1 79 ? -0.887 4.503 -1.840 1.00 94.50 79 MET A O 1
ATOM 637 N N . ILE A 1 80 ? -1.156 2.334 -2.388 1.00 94.12 80 ILE A N 1
ATOM 638 C CA . ILE A 1 80 ? -2.189 2.017 -1.402 1.00 94.12 80 ILE A CA 1
ATOM 639 C C . ILE A 1 80 ? -1.946 0.627 -0.817 1.00 94.12 80 ILE A C 1
ATOM 641 O O . ILE A 1 80 ? -1.605 -0.301 -1.550 1.00 94.12 80 ILE A O 1
ATOM 645 N N . ARG A 1 81 ? -2.131 0.477 0.499 1.00 95.31 81 ARG A N 1
ATOM 646 C CA . ARG A 1 81 ? -2.036 -0.825 1.178 1.00 95.31 81 ARG A CA 1
ATOM 647 C C . ARG A 1 81 ? -3.294 -1.641 0.919 1.00 95.31 81 ARG A C 1
ATOM 649 O O . ARG A 1 81 ? -4.396 -1.136 1.115 1.00 95.31 81 ARG A O 1
ATOM 656 N N . GLU A 1 82 ? -3.126 -2.906 0.555 1.00 94.06 82 GLU A N 1
ATOM 657 C CA . GLU A 1 82 ? -4.226 -3.782 0.134 1.00 94.06 82 GLU A CA 1
ATOM 658 C C . GLU A 1 82 ? -5.359 -3.940 1.156 1.00 94.06 82 GLU A C 1
ATOM 660 O O . GLU A 1 82 ? -6.520 -3.988 0.763 1.00 94.06 82 GLU A O 1
ATOM 665 N N . THR A 1 83 ? -5.044 -4.014 2.449 1.00 93.75 83 THR A N 1
ATOM 666 C CA . THR A 1 83 ? -6.016 -4.377 3.491 1.00 93.75 83 THR A CA 1
ATOM 667 C C . THR A 1 83 ? -6.458 -3.208 4.361 1.00 93.75 83 THR A C 1
ATOM 669 O O . THR A 1 83 ? -7.397 -3.355 5.139 1.00 93.75 83 THR A O 1
ATOM 672 N N . PHE A 1 84 ? -5.819 -2.041 4.239 1.00 94.00 84 PHE A N 1
ATOM 673 C CA . PHE A 1 84 ? -6.018 -0.941 5.184 1.00 94.00 84 PHE A CA 1
ATOM 674 C C . PHE A 1 84 ? -7.453 -0.402 5.166 1.00 94.00 84 PHE A C 1
ATOM 676 O O . PHE A 1 84 ? -8.107 -0.360 6.204 1.00 94.00 84 PHE A O 1
ATOM 683 N N . GLU A 1 85 ? -7.976 -0.056 3.989 1.00 92.94 85 GLU A N 1
ATOM 684 C CA . GLU A 1 85 ? -9.334 0.495 3.891 1.00 92.94 85 GLU A CA 1
ATOM 685 C C . GLU A 1 85 ? -10.407 -0.542 4.233 1.00 92.94 85 GLU A C 1
ATOM 687 O O . GLU A 1 85 ? -11.393 -0.216 4.890 1.00 92.94 85 GLU A O 1
ATOM 692 N N . SER A 1 86 ? -10.200 -1.811 3.868 1.00 95.25 86 SER A N 1
ATOM 693 C CA . SER A 1 86 ? -11.103 -2.894 4.269 1.00 95.25 86 SER A CA 1
ATOM 694 C C . SER A 1 86 ? -11.131 -3.080 5.787 1.00 95.25 86 SER A C 1
ATOM 696 O O . SER A 1 86 ? -12.205 -3.259 6.357 1.00 95.25 86 SER A O 1
ATOM 698 N N . ALA A 1 87 ? -9.976 -2.994 6.453 1.00 94.75 87 ALA A N 1
ATOM 699 C CA . ALA A 1 87 ? -9.897 -3.046 7.908 1.00 94.75 87 ALA A CA 1
ATOM 700 C C . ALA A 1 87 ? -10.584 -1.837 8.561 1.00 94.75 87 ALA A C 1
ATOM 702 O O . ALA A 1 87 ? -11.278 -2.012 9.559 1.00 94.75 87 ALA A O 1
ATOM 703 N N . MET A 1 88 ? -10.454 -0.638 7.983 1.00 94.94 88 MET A N 1
ATOM 704 C CA . MET A 1 88 ? -11.144 0.557 8.476 1.00 94.94 88 MET A CA 1
ATOM 705 C C . MET A 1 88 ? -12.664 0.444 8.365 1.00 94.94 88 MET A C 1
ATOM 707 O O . MET A 1 88 ? -13.369 0.746 9.324 1.00 94.94 88 MET A O 1
ATOM 711 N N . LEU A 1 89 ? -13.168 -0.031 7.224 1.00 95.94 89 LEU A N 1
ATOM 712 C CA . LEU A 1 89 ? -14.599 -0.282 7.036 1.00 95.94 89 LEU A CA 1
ATOM 713 C C . LEU A 1 89 ? -15.120 -1.323 8.031 1.00 95.94 89 LEU A C 1
ATOM 715 O O . LEU A 1 89 ? -16.168 -1.126 8.639 1.00 95.94 89 LEU A O 1
ATOM 719 N N . PHE A 1 90 ? -14.375 -2.412 8.232 1.00 96.81 90 PHE A N 1
ATOM 720 C CA . PHE A 1 90 ? -14.768 -3.452 9.179 1.00 96.81 90 PHE A CA 1
ATOM 721 C C . PHE A 1 90 ? -14.734 -2.962 10.632 1.00 96.81 90 PHE A C 1
ATOM 723 O O . PHE A 1 90 ? -15.639 -3.267 11.402 1.00 96.81 90 PHE A O 1
ATOM 730 N N . GLY A 1 91 ? -13.729 -2.163 11.000 1.00 95.56 91 GLY A N 1
ATOM 731 C CA . GLY A 1 91 ? -13.649 -1.521 12.311 1.00 95.56 91 GLY A CA 1
ATOM 732 C C . GLY A 1 91 ? -14.835 -0.594 12.582 1.00 95.56 91 GLY A C 1
ATOM 733 O O . GLY A 1 91 ? -15.414 -0.665 13.662 1.00 95.56 91 GLY A O 1
ATOM 734 N N . GLY A 1 92 ? -15.237 0.209 11.592 1.00 95.62 92 GLY A N 1
ATOM 735 C CA . GLY A 1 92 ? -16.430 1.054 11.688 1.00 95.62 92 GLY A CA 1
ATOM 736 C C . GLY A 1 92 ? -17.703 0.239 11.914 1.00 95.62 92 GLY A C 1
ATOM 737 O O . GLY A 1 92 ? -18.421 0.486 12.878 1.00 95.62 92 GLY A O 1
ATOM 738 N N . ALA A 1 93 ? -17.914 -0.812 11.116 1.00 96.38 93 ALA A N 1
ATOM 739 C CA . ALA A 1 93 ? -19.061 -1.709 11.274 1.00 96.38 93 ALA A CA 1
ATOM 740 C C . ALA A 1 93 ? -19.114 -2.369 12.666 1.00 96.38 93 ALA A C 1
ATOM 742 O O . ALA A 1 93 ? -20.185 -2.520 13.245 1.00 96.38 93 ALA A O 1
ATOM 743 N N . ILE A 1 94 ? -17.962 -2.732 13.244 1.00 96.81 94 ILE A N 1
ATOM 744 C CA . ILE A 1 94 ? -17.906 -3.251 14.619 1.00 96.81 94 ILE A CA 1
ATOM 745 C C . ILE A 1 94 ? -18.392 -2.197 15.621 1.00 96.81 94 ILE A C 1
ATOM 747 O O . ILE A 1 94 ? -19.140 -2.539 16.531 1.00 96.81 94 ILE A O 1
ATOM 751 N N . LEU A 1 95 ? -17.976 -0.936 15.489 1.00 95.31 95 LEU A N 1
ATOM 752 C CA . LEU A 1 95 ? -18.399 0.128 16.406 1.00 95.31 95 LEU A CA 1
ATOM 753 C C . LEU A 1 95 ? -19.909 0.393 16.316 1.00 95.31 95 LEU A C 1
ATOM 755 O O . LEU A 1 95 ? -20.558 0.543 17.352 1.00 95.31 95 LEU A O 1
ATOM 759 N N . GLU A 1 96 ? -20.473 0.374 15.109 1.00 95.81 96 GLU A N 1
ATOM 760 C CA . GLU A 1 96 ? -21.920 0.498 14.891 1.00 95.81 96 GLU A CA 1
ATOM 761 C C . GLU A 1 96 ? -22.697 -0.637 15.576 1.00 95.81 96 GLU A C 1
ATOM 763 O O . GLU A 1 96 ? -23.636 -0.383 16.330 1.00 95.81 96 GLU A O 1
ATOM 768 N N . GLU A 1 97 ? -22.267 -1.892 15.399 1.00 96.31 97 GLU A N 1
ATOM 769 C CA . GLU A 1 97 ? -22.879 -3.064 16.051 1.00 96.31 97 GLU A CA 1
ATOM 770 C C . GLU A 1 97 ? -22.765 -3.019 17.585 1.00 96.31 97 GLU A C 1
ATOM 772 O O . GLU A 1 97 ? -23.602 -3.561 18.310 1.00 96.31 97 GLU A O 1
ATOM 777 N N . LEU A 1 98 ? -21.744 -2.335 18.104 1.00 96.31 98 LEU A N 1
ATOM 778 C CA . LEU A 1 98 ? -21.568 -2.077 19.533 1.00 96.31 98 LEU A CA 1
ATOM 779 C C . LEU A 1 98 ? -22.401 -0.886 20.045 1.00 96.31 98 LEU A C 1
ATOM 781 O O . LEU A 1 98 ? -22.413 -0.619 21.249 1.00 96.31 98 LEU A O 1
ATOM 785 N N . GLY A 1 99 ? -23.147 -0.213 19.167 1.00 94.44 99 GLY A N 1
ATOM 786 C CA . GLY A 1 99 ? -24.085 0.854 19.506 1.00 94.44 99 GLY A CA 1
ATOM 787 C C . GLY A 1 99 ? -23.467 2.249 19.584 1.00 94.44 99 GLY A C 1
ATOM 788 O O . GLY A 1 99 ? -24.048 3.115 20.241 1.00 94.44 99 GLY A O 1
ATOM 789 N N 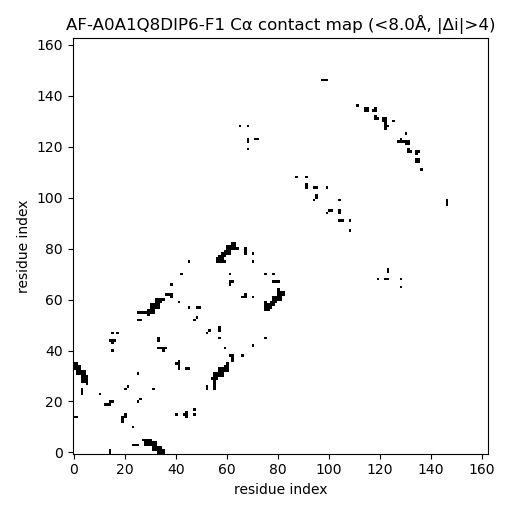. VAL A 1 100 ? -22.306 2.460 18.959 1.00 95.06 100 VAL A N 1
ATOM 790 C CA . VAL A 1 100 ? -21.718 3.793 18.757 1.00 95.06 100 VAL A CA 1
ATOM 791 C C . VAL A 1 100 ? -22.518 4.533 17.680 1.00 95.06 100 VAL A C 1
ATOM 793 O O . VAL A 1 100 ? -22.990 3.916 16.725 1.00 95.06 100 VAL A O 1
ATOM 796 N N . ASP A 1 101 ? -22.713 5.843 17.847 1.00 95.75 101 ASP A N 1
ATOM 797 C CA . ASP A 1 101 ? -23.429 6.658 16.863 1.00 95.75 101 ASP A CA 1
ATOM 798 C C . ASP A 1 101 ? -22.651 6.743 15.542 1.00 95.75 101 ASP A C 1
ATOM 800 O O . ASP A 1 101 ? -21.423 6.801 15.541 1.00 95.75 101 ASP A O 1
ATOM 804 N N . GLN A 1 102 ? -23.360 6.776 14.413 1.00 93.94 102 GLN A N 1
ATOM 805 C CA . GLN A 1 102 ? -22.732 6.821 13.091 1.00 93.94 102 GLN A CA 1
ATOM 806 C C . GLN A 1 102 ? -21.802 8.036 12.928 1.00 93.94 102 GLN A C 1
ATOM 808 O O . GLN A 1 102 ? -20.727 7.902 12.345 1.00 93.94 102 GLN A O 1
ATOM 813 N N . GLY A 1 103 ? -22.178 9.202 13.467 1.00 95.12 103 GLY A N 1
ATOM 814 C CA . GLY A 1 103 ? -21.336 10.397 13.428 1.00 95.12 103 GLY A CA 1
ATOM 815 C C . GLY A 1 103 ? -20.015 10.189 14.168 1.00 95.12 103 GLY A C 1
ATOM 816 O O . GLY A 1 103 ? -18.955 10.502 13.628 1.00 95.12 103 GLY A O 1
ATOM 817 N N . ASP A 1 104 ? -20.071 9.569 15.349 1.00 93.19 104 ASP A N 1
ATOM 818 C CA . ASP A 1 104 ? -18.883 9.240 16.143 1.00 93.19 104 ASP A CA 1
ATOM 819 C C . ASP A 1 104 ? -18.006 8.194 15.427 1.00 93.19 104 ASP A C 1
ATOM 821 O O . ASP A 1 104 ? -16.778 8.293 15.427 1.00 93.19 104 ASP A O 1
ATOM 825 N N . VAL A 1 105 ? -18.608 7.188 14.778 1.00 94.50 105 VAL A N 1
ATOM 826 C CA . VAL A 1 105 ? -17.872 6.176 13.998 1.00 94.50 105 VAL A CA 1
ATOM 827 C C . VAL A 1 105 ? -17.132 6.809 12.821 1.00 94.50 105 VAL A C 1
ATOM 829 O O . VAL A 1 105 ? -15.972 6.461 12.564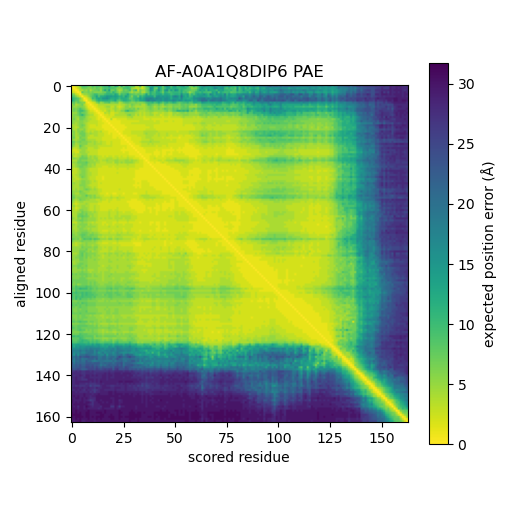 1.00 94.50 105 VAL A O 1
ATOM 832 N N . GLU A 1 106 ? -17.778 7.730 12.105 1.00 94.06 106 GLU A N 1
ATOM 833 C CA . GLU A 1 106 ? -17.173 8.465 10.995 1.00 94.06 106 GLU A CA 1
ATOM 834 C C . GLU A 1 106 ? -16.008 9.340 11.475 1.00 94.06 106 GLU A C 1
ATOM 836 O O . GLU A 1 106 ? -14.928 9.274 10.883 1.00 94.06 106 GLU A O 1
ATOM 841 N N . GLU A 1 107 ? -16.185 10.078 12.575 1.00 93.62 107 GLU A N 1
ATOM 842 C CA . GLU A 1 107 ? -15.141 10.908 13.190 1.00 93.62 107 GLU A CA 1
ATOM 843 C C . GLU A 1 107 ? -13.933 10.061 13.614 1.00 93.62 107 GLU A C 1
ATOM 845 O O . GLU A 1 107 ? -12.815 10.295 13.150 1.00 93.62 107 GLU A O 1
ATOM 850 N N . ILE A 1 108 ? -14.153 8.998 14.395 1.00 92.19 108 ILE A N 1
ATOM 851 C CA . ILE A 1 108 ? -13.092 8.079 14.839 1.00 92.19 108 ILE A CA 1
ATOM 852 C C . ILE A 1 108 ? -12.351 7.482 13.636 1.00 92.19 108 ILE A C 1
ATOM 854 O O . ILE A 1 108 ? -11.119 7.391 13.624 1.00 92.19 108 ILE A O 1
ATOM 858 N N . SER A 1 109 ? -13.086 7.072 12.602 1.00 92.44 109 SER A N 1
ATOM 859 C CA . SER A 1 109 ? -12.501 6.476 11.401 1.00 92.44 109 SER A CA 1
ATOM 860 C C . SER A 1 109 ? -11.672 7.471 10.589 1.00 92.44 109 SER A C 1
ATOM 862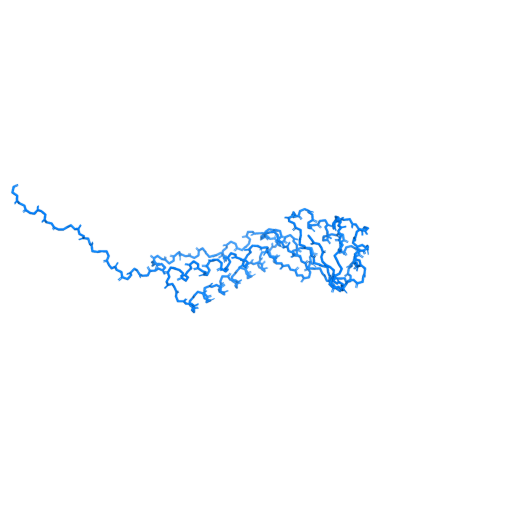 O O . SER A 1 109 ? -10.684 7.069 9.968 1.00 92.44 109 SER A O 1
ATOM 864 N N . GLN A 1 110 ? -12.062 8.746 10.550 1.00 92.88 110 GLN A N 1
ATOM 865 C CA . GLN A 1 110 ? -11.282 9.810 9.914 1.00 92.88 110 GLN A CA 1
ATOM 866 C C . GLN A 1 110 ? -10.019 10.111 10.718 1.00 92.88 110 GLN A C 1
ATOM 868 O O . GLN A 1 110 ? -8.928 10.082 10.147 1.00 92.88 110 GLN A O 1
ATOM 873 N N . GLU A 1 111 ? -10.129 10.259 12.039 1.00 92.19 111 GLU A N 1
ATOM 874 C CA . GLU A 1 111 ? -8.971 10.501 12.899 1.00 92.19 111 GLU A CA 1
ATOM 875 C C . GLU A 1 111 ? -7.909 9.397 12.781 1.00 92.19 111 GLU A C 1
ATOM 877 O O . GLU A 1 111 ? -6.707 9.669 12.773 1.00 92.19 111 GLU A O 1
ATOM 882 N N . ILE A 1 112 ? -8.324 8.127 12.703 1.00 92.25 112 ILE A N 1
ATOM 883 C CA . ILE A 1 112 ? -7.389 7.005 12.543 1.00 92.25 112 ILE A CA 1
ATOM 884 C C . ILE A 1 112 ? -6.662 7.090 11.195 1.00 92.25 112 ILE A C 1
ATOM 886 O O . ILE A 1 112 ? -5.454 6.847 11.142 1.00 92.25 112 ILE A O 1
ATOM 890 N N . ARG A 1 113 ? -7.365 7.451 10.113 1.00 92.75 113 ARG A N 1
ATOM 891 C CA . ARG A 1 113 ? -6.752 7.623 8.786 1.00 92.75 113 ARG A CA 1
ATOM 892 C C . ARG A 1 113 ? -5.755 8.775 8.766 1.00 92.75 113 ARG A C 1
ATOM 894 O O . ARG A 1 113 ? -4.664 8.611 8.223 1.00 92.75 113 ARG A O 1
ATOM 901 N N . GLU A 1 114 ? -6.108 9.907 9.365 1.00 91.25 114 GLU A N 1
ATOM 902 C CA . GLU A 1 114 ? -5.233 11.078 9.457 1.00 91.25 114 GLU A CA 1
ATOM 903 C C . GLU A 1 114 ? -3.961 10.756 10.240 1.00 91.25 114 GLU A C 1
ATOM 905 O O . GLU A 1 114 ? -2.862 10.942 9.719 1.00 91.25 114 GLU A O 1
ATOM 910 N N . ARG A 1 115 ? -4.086 10.148 11.426 1.00 88.50 115 ARG A N 1
ATOM 911 C CA . ARG A 1 115 ? -2.923 9.740 12.229 1.00 88.50 115 ARG A CA 1
ATOM 912 C C . ARG A 1 115 ? -2.050 8.711 11.520 1.00 88.50 115 ARG A C 1
ATOM 914 O O . ARG A 1 115 ? -0.826 8.803 11.576 1.00 88.50 115 ARG A O 1
ATOM 921 N N . ASP A 1 116 ? -2.639 7.722 10.845 1.00 91.81 116 ASP A N 1
ATOM 922 C CA . ASP A 1 116 ? -1.854 6.739 10.092 1.00 91.81 116 ASP A CA 1
ATOM 923 C C . ASP A 1 116 ? -1.072 7.391 8.935 1.00 91.81 116 ASP A C 1
ATOM 925 O O . ASP A 1 116 ? 0.091 7.020 8.710 1.00 91.81 116 ASP A O 1
ATOM 929 N N . LYS A 1 117 ? -1.673 8.384 8.261 1.00 90.31 117 LYS A N 1
ATOM 930 C CA . LYS A 1 117 ? -1.030 9.191 7.217 1.00 90.31 117 LYS A CA 1
ATOM 931 C C . LYS A 1 117 ? 0.109 10.041 7.781 1.00 90.31 117 LYS A C 1
ATOM 933 O O . LYS A 1 117 ? 1.224 9.938 7.279 1.00 90.31 117 LYS A O 1
ATOM 938 N N . GLU A 1 118 ? -0.123 10.808 8.843 1.00 89.69 118 GLU A N 1
ATOM 939 C CA . GLU A 1 118 ? 0.914 11.617 9.510 1.00 89.69 118 GLU A CA 1
ATOM 940 C C . GLU A 1 118 ? 2.087 10.752 9.977 1.00 89.69 118 GLU A C 1
ATOM 942 O O . GLU A 1 118 ? 3.265 11.071 9.779 1.00 89.69 118 GLU A O 1
ATOM 947 N N . ARG A 1 119 ? 1.763 9.590 10.550 1.00 87.38 119 ARG A N 1
ATOM 948 C CA . ARG A 1 119 ? 2.753 8.600 10.953 1.00 87.38 119 ARG A CA 1
ATOM 949 C C . ARG A 1 119 ? 3.566 8.114 9.757 1.00 87.38 119 ARG A C 1
ATOM 951 O O . ARG A 1 119 ? 4.763 7.885 9.888 1.00 87.38 119 ARG A O 1
ATOM 958 N N . PHE A 1 120 ? 2.930 7.934 8.604 1.00 89.19 120 PHE A N 1
ATOM 959 C CA . PHE A 1 120 ? 3.601 7.439 7.401 1.00 89.19 120 PHE A CA 1
ATOM 960 C C . PHE A 1 120 ? 4.567 8.459 6.842 1.00 89.19 120 PHE A C 1
ATOM 962 O O . PHE A 1 120 ? 5.706 8.122 6.541 1.00 89.19 120 PHE A O 1
ATOM 969 N N . GLU A 1 121 ? 4.129 9.710 6.765 1.00 88.38 121 GLU A N 1
ATOM 970 C CA . GLU A 1 121 ? 4.961 10.828 6.336 1.00 88.38 121 GLU A CA 1
ATOM 971 C C . GLU A 1 121 ? 6.180 10.983 7.253 1.00 88.38 121 GLU A C 1
ATOM 973 O O . GLU A 1 121 ? 7.297 11.167 6.772 1.00 88.38 121 GLU A O 1
ATOM 978 N N . THR A 1 122 ? 5.993 10.800 8.563 1.00 86.69 122 THR A N 1
ATOM 979 C CA . THR A 1 122 ? 7.085 10.815 9.547 1.00 86.69 122 THR A CA 1
ATOM 980 C C . THR A 1 122 ? 8.069 9.660 9.338 1.00 86.69 122 THR A C 1
ATOM 982 O O . THR A 1 122 ? 9.278 9.875 9.343 1.00 86.69 122 THR A O 1
ATOM 985 N N . GLU A 1 123 ? 7.576 8.437 9.129 1.00 85.81 123 GLU A N 1
ATOM 986 C CA . GLU A 1 123 ? 8.412 7.250 8.882 1.00 85.81 123 GLU A CA 1
ATOM 987 C C . GLU A 1 123 ? 9.186 7.352 7.557 1.00 85.81 123 GLU A C 1
ATOM 989 O O . GLU A 1 123 ? 10.350 6.960 7.498 1.00 85.81 123 GLU A O 1
ATOM 994 N N . ILE A 1 124 ? 8.582 7.935 6.514 1.00 86.56 124 ILE A N 1
ATOM 995 C CA . ILE A 1 124 ? 9.272 8.252 5.254 1.00 86.56 124 ILE A CA 1
ATOM 996 C C . ILE A 1 124 ? 10.374 9.287 5.500 1.00 86.56 124 ILE A C 1
ATOM 998 O O . ILE A 1 124 ? 11.505 9.086 5.067 1.00 86.56 124 ILE A O 1
ATOM 1002 N N . ALA A 1 125 ? 10.065 10.381 6.201 1.00 84.56 125 ALA A N 1
ATOM 1003 C CA . ALA A 1 125 ? 11.020 11.459 6.455 1.00 84.56 125 ALA A CA 1
ATOM 1004 C C . ALA A 1 125 ? 12.210 11.016 7.324 1.00 84.56 125 ALA A C 1
ATOM 1006 O O . ALA A 1 125 ? 13.321 11.515 7.149 1.00 84.56 125 ALA A O 1
ATOM 1007 N N . ALA A 1 126 ? 11.983 10.087 8.253 1.00 82.19 126 ALA A N 1
ATOM 1008 C CA . ALA A 1 126 ? 13.009 9.545 9.138 1.00 82.19 126 ALA A CA 1
ATOM 1009 C C . ALA A 1 126 ? 13.808 8.378 8.529 1.00 82.19 126 ALA A C 1
ATOM 1011 O O . ALA A 1 126 ? 14.789 7.946 9.130 1.00 82.19 126 ALA A O 1
ATOM 1012 N N . ASP A 1 127 ? 13.382 7.853 7.376 1.00 77.19 127 ASP A N 1
ATOM 1013 C CA . ASP A 1 127 ? 13.888 6.615 6.768 1.00 77.19 127 ASP A CA 1
ATOM 1014 C C . ASP A 1 127 ? 13.818 5.372 7.689 1.00 77.19 127 ASP A C 1
ATOM 1016 O O . ASP A 1 127 ? 14.472 4.357 7.438 1.00 77.19 127 ASP A O 1
ATOM 1020 N N . ASP A 1 128 ? 12.989 5.425 8.737 1.00 72.31 128 ASP A N 1
ATOM 1021 C CA . ASP A 1 128 ? 12.890 4.432 9.809 1.00 72.31 128 ASP A CA 1
ATOM 1022 C C . ASP A 1 128 ? 11.422 4.065 10.083 1.00 72.31 128 ASP A C 1
ATOM 1024 O O . ASP A 1 128 ? 10.599 4.905 10.453 1.00 72.31 128 ASP A O 1
ATOM 1028 N N . VAL A 1 129 ? 11.110 2.770 9.957 1.00 64.81 129 VAL A N 1
ATOM 1029 C CA . VAL A 1 129 ? 9.778 2.181 10.196 1.00 64.81 129 VAL A CA 1
ATOM 1030 C C . VAL A 1 129 ? 9.303 2.396 11.641 1.00 64.81 129 VAL A C 1
ATOM 1032 O O . VAL A 1 129 ? 8.103 2.371 11.921 1.00 64.81 129 VAL A O 1
ATOM 1035 N N . TYR A 1 130 ? 10.228 2.611 12.576 1.00 64.62 130 TYR A N 1
ATOM 1036 C CA . TYR A 1 130 ? 9.941 2.785 13.996 1.00 64.62 130 TYR A CA 1
ATOM 1037 C C . TYR A 1 130 ? 9.776 4.246 14.424 1.00 64.62 130 TYR A C 1
ATOM 1039 O O . TYR A 1 130 ? 9.238 4.497 15.507 1.00 64.62 130 TYR A O 1
ATOM 1047 N N . ALA A 1 131 ? 10.146 5.213 13.579 1.00 63.41 131 ALA A N 1
ATOM 1048 C CA . ALA A 1 131 ? 10.057 6.639 13.901 1.00 63.41 131 ALA A CA 1
ATOM 1049 C C . ALA A 1 131 ? 8.623 7.103 14.220 1.00 63.41 131 ALA A C 1
ATOM 1051 O O . ALA A 1 131 ? 8.425 8.079 14.941 1.00 63.41 131 ALA A O 1
ATOM 1052 N N . GLY A 1 132 ? 7.614 6.371 13.739 1.00 60.19 132 GLY A N 1
ATOM 1053 C CA . GLY A 1 132 ? 6.200 6.655 13.954 1.00 60.19 132 GLY A CA 1
ATOM 1054 C C . GLY A 1 132 ? 5.541 5.976 15.163 1.00 60.19 132 GLY A C 1
ATOM 1055 O O . GLY A 1 132 ? 4.340 6.161 15.355 1.00 60.19 132 GLY A O 1
ATOM 1056 N N . ILE A 1 133 ? 6.248 5.179 15.983 1.00 62.16 133 ILE A N 1
ATOM 1057 C CA . ILE A 1 133 ? 5.607 4.403 17.075 1.00 62.16 133 ILE A CA 1
ATOM 1058 C C . ILE A 1 133 ? 4.817 5.298 18.047 1.00 62.16 133 ILE A C 1
ATOM 1060 O O . ILE A 1 133 ? 3.733 4.915 18.483 1.00 62.16 133 ILE A O 1
ATOM 1064 N N . GLY A 1 134 ? 5.318 6.496 18.362 1.00 59.34 134 GLY A N 1
ATOM 1065 C CA . GLY A 1 134 ? 4.651 7.435 19.277 1.00 59.34 134 GLY A CA 1
ATOM 1066 C C . GLY A 1 134 ? 3.354 8.055 18.741 1.00 59.34 134 GLY A C 1
ATOM 1067 O O . GLY A 1 134 ? 2.603 8.635 19.517 1.00 59.34 134 GLY A O 1
ATOM 1068 N N . LEU A 1 135 ? 3.082 7.918 17.440 1.00 62.91 135 LEU A N 1
ATOM 1069 C CA . LEU A 1 135 ? 1.864 8.391 16.768 1.00 62.91 135 LEU A CA 1
ATOM 1070 C C . LEU A 1 135 ? 0.816 7.275 16.614 1.00 62.91 135 LEU A C 1
ATOM 1072 O O . LEU A 1 135 ? -0.251 7.489 16.041 1.00 62.91 135 LEU A O 1
ATOM 1076 N N . GLN A 1 136 ? 1.116 6.062 17.093 1.00 60.34 136 GLN A N 1
ATOM 1077 C CA . GLN A 1 136 ? 0.130 4.989 17.172 1.00 60.34 136 GLN A CA 1
ATOM 1078 C C . GLN A 1 136 ? -1.021 5.391 18.102 1.00 60.34 136 GLN A C 1
ATOM 1080 O O . GLN A 1 136 ? -0.860 6.214 19.002 1.00 60.34 136 GLN A O 1
ATOM 1085 N N . TYR A 1 137 ? -2.178 4.749 17.934 1.00 56.09 137 TYR A N 1
ATOM 1086 C CA . TYR A 1 137 ? -3.290 4.833 18.883 1.00 56.09 137 TYR A CA 1
ATOM 1087 C C . TYR A 1 137 ? -2.931 4.074 20.185 1.00 56.09 137 TYR A C 1
ATOM 1089 O O . TYR A 1 137 ? -3.487 3.027 20.506 1.00 56.09 137 TYR A O 1
ATOM 1097 N N . THR A 1 138 ? -1.911 4.558 20.895 1.00 48.94 138 THR A N 1
ATOM 1098 C CA . THR A 1 138 ? -1.349 4.015 22.146 1.00 48.94 138 THR A CA 1
ATOM 1099 C C . THR A 1 138 ? -1.469 5.000 23.305 1.00 48.94 138 THR A C 1
ATOM 1101 O O . THR A 1 138 ? -0.972 4.725 24.399 1.00 48.94 138 THR A O 1
ATOM 1104 N N . GLY A 1 139 ? -2.182 6.118 23.103 1.00 52.59 139 GLY A N 1
ATOM 1105 C CA . GLY A 1 139 ? -2.676 6.944 24.202 1.00 52.59 139 GLY A CA 1
ATOM 1106 C C . GLY A 1 139 ? -3.435 6.082 25.219 1.00 52.59 139 GLY A C 1
ATOM 1107 O O . GLY A 1 139 ? -3.900 4.992 24.863 1.00 52.59 139 GLY A O 1
ATOM 1108 N N . PRO A 1 140 ? -3.527 6.511 26.494 1.00 42.66 140 PRO A N 1
ATOM 1109 C CA 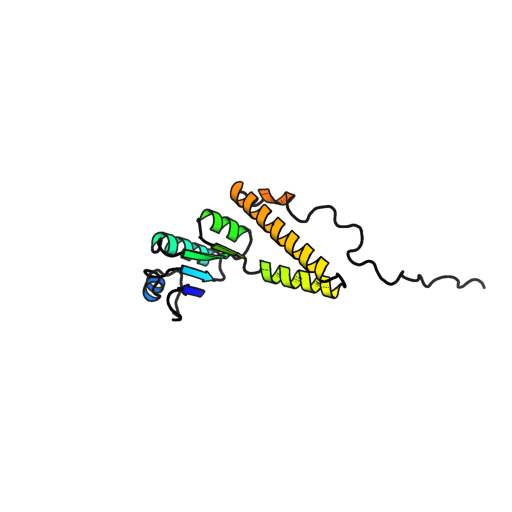. PRO A 1 140 ? -4.217 5.735 27.514 1.00 42.66 140 PRO A CA 1
ATOM 1110 C C . PRO A 1 140 ? -5.571 5.314 26.955 1.00 42.66 140 PRO A C 1
ATOM 1112 O O . PRO A 1 140 ? -6.353 6.167 26.532 1.00 42.66 140 PRO A O 1
ATOM 1115 N N . ARG A 1 141 ? -5.806 3.992 26.893 1.00 49.38 141 ARG A N 1
ATOM 1116 C CA . ARG A 1 141 ? -7.113 3.450 26.509 1.00 49.38 141 ARG A CA 1
ATOM 1117 C C . ARG A 1 141 ? -8.145 4.247 27.301 1.00 49.38 141 ARG A C 1
ATOM 1119 O O . ARG A 1 141 ? -7.921 4.390 28.510 1.00 49.38 141 ARG A O 1
ATOM 1126 N N . PRO A 1 142 ? -9.226 4.755 26.688 1.00 48.53 142 PRO A N 1
ATOM 1127 C CA . PRO A 1 142 ? -10.365 5.210 27.461 1.00 48.53 142 PRO A CA 1
ATOM 1128 C C . PRO A 1 142 ? -10.654 4.121 28.499 1.00 48.53 142 PRO A C 1
ATOM 1130 O O . PRO A 1 142 ? -10.954 2.979 28.158 1.00 48.53 142 PRO A O 1
ATOM 1133 N N . THR A 1 143 ? -10.392 4.418 29.771 1.00 50.38 143 THR A N 1
ATOM 1134 C CA . THR A 1 143 ? -10.710 3.506 30.878 1.00 50.38 143 THR A CA 1
ATOM 1135 C C . THR A 1 143 ? -12.214 3.490 31.110 1.00 50.38 143 THR A C 1
ATOM 1137 O O . THR A 1 143 ? -12.740 2.564 31.724 1.00 50.38 143 THR A O 1
ATOM 1140 N N . ALA A 1 144 ? -12.903 4.500 30.576 1.00 51.91 144 ALA A N 1
ATOM 1141 C CA . ALA A 1 144 ? -14.321 4.453 30.320 1.00 51.91 144 ALA A CA 1
ATOM 1142 C C . ALA A 1 144 ? -14.610 3.370 29.264 1.00 51.91 144 ALA A C 1
ATOM 1144 O O . ALA A 1 144 ? -13.956 3.344 28.219 1.00 51.91 144 ALA A O 1
ATOM 1145 N N . PRO A 1 145 ? -15.572 2.470 29.518 1.00 50.81 145 PRO A N 1
ATOM 1146 C CA . PRO A 1 145 ? -15.980 1.499 28.520 1.00 50.81 145 PRO A CA 1
ATOM 1147 C C . PRO A 1 145 ? -16.475 2.238 27.272 1.00 50.81 145 PRO A C 1
ATOM 1149 O O . PRO A 1 145 ? -17.224 3.205 27.378 1.00 50.81 145 PRO A O 1
ATOM 1152 N N . LEU A 1 146 ? -16.076 1.755 26.091 1.00 60.38 146 LEU A N 1
ATOM 1153 C CA . LEU A 1 146 ? -16.506 2.299 24.790 1.00 60.38 146 LEU A CA 1
ATOM 1154 C C . LEU A 1 146 ? -18.033 2.246 24.598 1.00 60.38 146 LEU A C 1
ATOM 1156 O O . LEU A 1 146 ? -18.581 2.876 23.706 1.00 60.38 146 LEU A O 1
ATOM 1160 N N . ILE A 1 147 ? -18.712 1.494 25.462 1.00 51.38 147 ILE A N 1
ATOM 1161 C CA . ILE A 1 147 ? -20.155 1.366 25.549 1.00 51.38 147 ILE A CA 1
ATOM 1162 C C . ILE A 1 147 ? -20.507 1.642 27.005 1.00 51.38 147 ILE A C 1
ATOM 1164 O O . ILE A 1 147 ? -20.099 0.887 27.890 1.00 51.38 147 ILE A O 1
ATOM 1168 N N . THR A 1 148 ? -21.284 2.688 27.281 1.00 58.25 148 THR A N 1
ATOM 1169 C CA . THR A 1 148 ? -21.911 2.813 28.602 1.00 58.25 148 THR A CA 1
ATOM 1170 C C . THR A 1 148 ? -23.023 1.759 28.667 1.00 58.25 148 THR A C 1
ATOM 1172 O O . THR A 1 148 ? -23.988 1.874 27.905 1.00 58.25 148 THR A O 1
ATOM 1175 N N . PRO A 1 149 ? -22.923 0.702 29.497 1.00 50.78 149 PRO A N 1
ATOM 1176 C CA . PRO A 1 149 ? -23.953 -0.329 29.537 1.00 50.78 149 PRO A CA 1
ATOM 1177 C C . PRO A 1 149 ? -25.293 0.299 29.939 1.00 50.78 149 PRO A C 1
ATOM 1179 O O . PRO A 1 149 ? -25.417 0.877 31.016 1.00 50.78 149 PRO A O 1
ATOM 1182 N N . LYS A 1 150 ? -26.316 0.176 29.080 1.00 56.88 150 LYS A N 1
ATOM 1183 C CA . LYS A 1 150 ? -27.678 0.688 29.350 1.00 56.88 150 LYS A CA 1
ATOM 1184 C C . LYS A 1 150 ? -28.361 -0.001 30.536 1.00 56.88 150 LYS A C 1
ATOM 1186 O O . LYS A 1 150 ? -29.362 0.503 31.034 1.00 56.88 150 LYS A O 1
ATOM 1191 N N . HIS A 1 151 ? -27.835 -1.138 30.986 1.00 53.03 151 HIS A N 1
ATOM 1192 C CA . HIS A 1 151 ? -28.327 -1.852 32.153 1.00 53.03 151 HIS A CA 1
ATOM 1193 C C . HIS A 1 151 ? -27.242 -1.889 33.226 1.00 53.03 151 HIS A C 1
ATOM 1195 O O . HIS A 1 151 ? -26.221 -2.561 33.073 1.00 53.03 151 HIS A O 1
ATOM 1201 N N . THR A 1 152 ? -27.483 -1.198 34.339 1.00 44.88 152 THR A N 1
ATOM 1202 C CA . THR A 1 152 ? -26.770 -1.470 35.586 1.00 44.88 152 THR A CA 1
ATOM 1203 C C . THR A 1 152 ? -27.040 -2.930 35.927 1.00 44.88 152 THR A C 1
ATOM 1205 O O . THR A 1 152 ? -28.201 -3.322 36.075 1.00 44.88 152 THR A O 1
ATOM 1208 N N . GLY A 1 153 ? -25.989 -3.751 35.972 1.00 48.59 153 GLY A N 1
ATOM 1209 C CA . GLY A 1 153 ? -26.101 -5.142 36.389 1.00 48.59 153 GLY A CA 1
ATOM 1210 C C . GLY A 1 153 ? -26.747 -5.183 37.766 1.00 48.59 153 GLY A C 1
ATOM 1211 O O . GLY A 1 153 ? -26.151 -4.748 38.749 1.00 48.59 153 GLY A O 1
ATOM 1212 N N . GLN A 1 154 ? -27.990 -5.649 37.828 1.00 51.47 154 GLN A N 1
ATOM 1213 C CA . GLN A 1 154 ? -28.648 -5.902 39.093 1.00 51.47 154 GLN A CA 1
ATOM 1214 C C . GLN A 1 154 ? -27.966 -7.134 39.676 1.00 51.47 154 GLN A C 1
ATOM 1216 O O . GLN A 1 154 ? -28.072 -8.230 39.126 1.00 51.47 154 GLN A O 1
ATOM 1221 N N . ILE A 1 155 ? -27.210 -6.944 40.754 1.00 48.69 155 ILE A N 1
ATOM 1222 C CA . ILE A 1 155 ? -26.675 -8.059 41.524 1.00 48.69 155 ILE A CA 1
ATOM 1223 C C . ILE A 1 155 ? -27.891 -8.734 42.165 1.00 48.69 155 ILE A C 1
ATOM 1225 O O . ILE A 1 155 ? -28.385 -8.288 43.196 1.00 48.69 155 ILE A O 1
ATOM 1229 N N . LEU A 1 156 ? -28.422 -9.785 41.534 1.00 58.38 156 LEU A N 1
ATOM 1230 C CA . LEU A 1 156 ? -29.254 -10.743 42.250 1.00 58.38 156 LEU A CA 1
ATOM 1231 C C . LEU A 1 156 ? -28.316 -11.526 43.154 1.00 58.38 156 LEU A C 1
ATOM 1233 O O . LEU A 1 156 ? -27.674 -12.466 42.698 1.00 58.38 156 LEU A O 1
ATOM 1237 N N . ASN A 1 157 ? -28.189 -11.075 44.396 1.00 51.03 157 ASN A N 1
ATOM 1238 C CA . ASN A 1 157 ? -28.126 -11.938 45.567 1.00 51.03 157 ASN A CA 1
ATOM 1239 C C . ASN A 1 157 ? -28.144 -11.058 46.814 1.00 51.03 157 ASN A C 1
ATOM 1241 O O . ASN A 1 157 ? -27.099 -10.646 47.309 1.00 51.03 157 ASN A O 1
ATOM 1245 N N . GLU A 1 158 ? -29.344 -10.832 47.337 1.00 46.75 158 GLU A N 1
ATOM 1246 C CA . GLU A 1 158 ? -29.525 -10.582 48.758 1.00 46.75 158 GLU A CA 1
ATOM 1247 C C . GLU A 1 158 ? -30.521 -11.604 49.316 1.00 46.75 158 GLU A C 1
ATOM 1249 O O . GLU A 1 158 ? -31.630 -11.773 48.815 1.00 46.75 158 GLU A O 1
ATOM 1254 N N . GLU A 1 159 ? -30.044 -12.284 50.359 1.00 44.25 159 GLU A N 1
ATOM 1255 C CA . GLU A 1 159 ? -30.825 -12.833 51.464 1.00 44.25 159 GLU A CA 1
ATOM 1256 C C . GLU A 1 159 ? -31.641 -14.114 51.242 1.00 44.25 159 GLU A C 1
ATOM 1258 O O . GLU A 1 159 ? -32.867 -14.137 51.195 1.00 44.25 159 GLU A O 1
ATOM 1263 N N . GLY A 1 160 ? -30.931 -15.239 51.342 1.00 40.19 160 GLY A N 1
ATOM 1264 C CA . GLY A 1 160 ? -31.413 -16.348 52.166 1.00 40.19 160 GLY A CA 1
ATOM 1265 C C . GLY A 1 160 ? -31.041 -16.109 53.633 1.00 40.19 160 GLY A C 1
ATOM 1266 O O . GLY A 1 160 ? -30.085 -16.701 54.131 1.00 40.19 160 GLY A O 1
ATOM 1267 N N . SER A 1 161 ? -31.757 -15.210 54.311 1.00 38.56 161 SER A N 1
ATOM 1268 C CA . SER A 1 161 ? -31.668 -15.023 55.761 1.00 38.5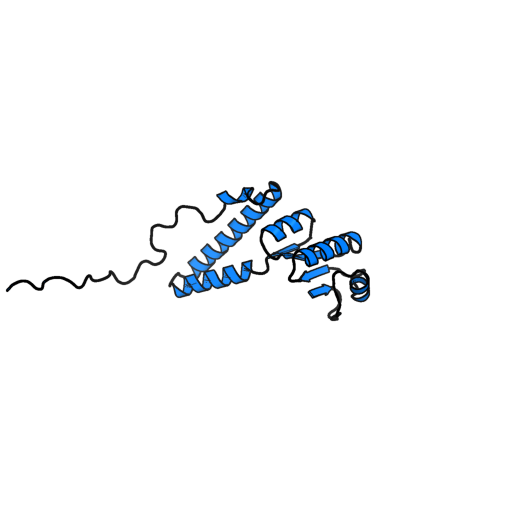6 161 SER A CA 1
ATOM 1269 C C . SER A 1 161 ? -32.416 -16.149 56.488 1.00 38.56 161 SER A C 1
ATOM 1271 O O . SER A 1 161 ? -33.622 -16.287 56.329 1.00 38.56 161 SER A O 1
ATOM 1273 N N . GLN A 1 162 ? -31.683 -16.871 57.344 1.00 37.81 162 GLN A N 1
ATOM 1274 C CA . GLN A 1 162 ? -32.147 -17.551 58.568 1.00 37.81 162 GLN A CA 1
ATOM 1275 C C . GLN A 1 162 ? -33.063 -18.789 58.428 1.00 37.81 162 GLN A C 1
ATOM 1277 O O . GLN A 1 162 ? -34.275 -18.673 58.272 1.00 37.81 162 GLN A O 1
ATOM 1282 N N . HIS A 1 163 ? -32.483 -19.977 58.647 1.00 36.31 163 HIS A N 1
ATOM 1283 C CA . HIS A 1 163 ? -32.824 -20.858 59.779 1.00 36.31 163 HIS A CA 1
ATOM 1284 C C . HIS A 1 163 ? -31.756 -21.931 60.013 1.00 36.31 163 HIS A C 1
ATOM 1286 O O . HIS A 1 163 ? -31.195 -22.437 59.016 1.00 36.31 163 HIS A O 1
#

Radius of gyration: 24.12 Å; Cα contacts (8 Å, |Δi|>4): 172; chains: 1; bounding box: 47×32×86 Å